Protein AF-A0A938WZ51-F1 (afdb_monomer_lite)

InterPro domains:
  IPR011251 Luciferase-like domain [PF00296] (13-159)
  IPR036661 Luciferase-like domain superfamily [G3DSA:3.20.20.30] (2-163)
  IPR036661 Luciferase-like domain superfamily [SSF51679] (11-160)
  IPR050172 SsuD/RutA monooxygenase [PTHR42847] (16-159)

Secondary structure (DSSP, 8-state):
--GGGTTS----HHHHHHHHHHH-SSS-EE-S-B-GGG--HHHHHHHHHHHHHHHTS-EEEEE-S--SSHHHHTTSPPPPPHHHHHHHHHHHHHHHHHHHT--SSTT-EEEE-SS-EEEEE---S--SSSSSSPEEEE--SHHHHHHHHHH-SEEE---SS---

Structure (mmCIF, N/CA/C/O backbone):
data_AF-A0A938WZ51-F1
#
_entry.id   AF-A0A938WZ51-F1
#
loop_
_atom_site.group_PDB
_atom_site.id
_atom_site.type_symbol
_atom_site.label_atom_id
_atom_site.label_alt_id
_atom_site.label_comp_id
_atom_site.label_asym_id
_atom_site.label_entity_id
_atom_site.label_seq_id
_atom_site.pdbx_PDB_ins_code
_atom_site.Cartn_x
_atom_site.Cartn_y
_atom_site.Cartn_z
_atom_site.occupancy
_atom_site.B_iso_or_equiv
_atom_site.auth_seq_id
_atom_site.auth_comp_id
_atom_site.auth_asym_id
_atom_site.auth_atom_id
_atom_site.pdbx_PDB_model_num
ATOM 1 N N . SER A 1 1 ? -3.300 -5.065 -19.499 1.00 52.75 1 SER A N 1
ATOM 2 C CA . SER A 1 1 ? -4.165 -3.959 -19.048 1.00 52.75 1 SER A CA 1
ATOM 3 C C . SER A 1 1 ? -5.586 -4.467 -18.935 1.00 52.75 1 SER A C 1
ATOM 5 O O . SER A 1 1 ? -5.957 -5.360 -19.694 1.00 52.75 1 SER A O 1
ATOM 7 N N . TRP A 1 2 ? -6.377 -3.923 -18.014 1.00 59.59 2 TRP A N 1
ATOM 8 C CA . TRP A 1 2 ? -7.783 -4.292 -17.813 1.00 59.59 2 TRP A CA 1
ATOM 9 C C . TRP A 1 2 ? -8.682 -3.736 -18.929 1.00 59.59 2 TRP A C 1
ATOM 11 O O . TRP A 1 2 ? -9.739 -3.180 -18.672 1.00 59.59 2 TRP A O 1
ATOM 21 N N . ARG A 1 3 ? -8.248 -3.862 -20.191 1.00 60.06 3 ARG A N 1
ATOM 22 C CA . ARG A 1 3 ? -8.942 -3.334 -21.375 1.00 60.06 3 ARG A CA 1
ATOM 23 C C . ARG A 1 3 ? -10.368 -3.864 -21.485 1.00 60.06 3 ARG A C 1
ATOM 25 O O . ARG A 1 3 ? -11.237 -3.126 -21.916 1.00 60.06 3 ARG A O 1
ATOM 32 N N . SER A 1 4 ? -10.614 -5.101 -21.052 1.00 65.44 4 SER A N 1
ATOM 33 C CA . SER A 1 4 ? -11.959 -5.685 -21.005 1.00 65.44 4 SER A CA 1
ATOM 34 C C . SER A 1 4 ? -12.884 -5.044 -19.962 1.00 65.44 4 SER A C 1
ATOM 36 O O . SER A 1 4 ? -14.089 -5.260 -20.022 1.00 65.44 4 SER A O 1
ATOM 38 N N . LEU A 1 5 ? -12.344 -4.266 -19.017 1.00 68.25 5 LEU A N 1
ATOM 39 C CA . LEU A 1 5 ? -13.096 -3.561 -17.977 1.00 68.25 5 LEU A CA 1
ATOM 40 C C . LEU A 1 5 ? -13.159 -2.045 -18.205 1.00 68.25 5 LEU A C 1
ATOM 42 O O . LEU A 1 5 ? -13.747 -1.354 -17.381 1.00 68.25 5 LEU A O 1
ATOM 46 N N . ALA A 1 6 ? -12.572 -1.520 -19.287 1.00 68.69 6 ALA A N 1
ATOM 47 C CA . ALA A 1 6 ? -12.470 -0.075 -19.510 1.00 68.69 6 ALA A CA 1
ATOM 48 C C . ALA A 1 6 ? -13.840 0.630 -19.512 1.00 68.69 6 ALA A C 1
ATOM 50 O O . ALA A 1 6 ? -13.962 1.720 -18.960 1.00 68.69 6 ALA A O 1
ATOM 51 N N . ASP A 1 7 ? -14.864 -0.035 -20.052 1.00 78.62 7 ASP A N 1
ATOM 52 C CA . ASP A 1 7 ? -16.235 0.482 -20.140 1.00 78.62 7 ASP A CA 1
ATOM 53 C C . ASP A 1 7 ? -17.169 -0.096 -19.060 1.00 78.62 7 ASP A C 1
ATOM 55 O O . ASP A 1 7 ? -18.390 0.022 -19.150 1.00 78.62 7 ASP A O 1
ATOM 59 N N . GLN A 1 8 ? -16.614 -0.764 -18.044 1.00 80.81 8 GLN A N 1
ATOM 60 C CA . GLN A 1 8 ? -17.391 -1.355 -16.955 1.00 80.81 8 GLN A CA 1
ATOM 61 C C . GLN A 1 8 ? -17.438 -0.419 -15.740 1.00 80.81 8 GLN A C 1
ATOM 63 O O . GLN A 1 8 ? -16.466 0.287 -15.456 1.00 80.81 8 GLN A O 1
ATOM 68 N N . PRO A 1 9 ? -18.544 -0.411 -14.972 1.00 78.88 9 PRO A N 1
ATOM 69 C CA . PRO A 1 9 ? -18.623 0.380 -13.754 1.00 78.88 9 PRO A CA 1
ATOM 70 C C . PRO A 1 9 ? -17.677 -0.202 -12.699 1.00 78.88 9 PRO A C 1
ATOM 72 O O . PRO A 1 9 ? -17.910 -1.276 -12.145 1.00 78.88 9 PRO A O 1
ATOM 75 N N . TRP A 1 10 ? -16.611 0.531 -12.397 1.00 77.69 10 TRP A N 1
ATOM 76 C CA . TRP A 1 10 ? -15.655 0.200 -11.346 1.00 77.69 10 TRP A CA 1
ATOM 77 C C . TRP A 1 10 ? -15.408 1.420 -10.459 1.00 77.69 10 TRP A C 1
ATOM 79 O O . TRP A 1 10 ? -15.196 2.535 -10.933 1.00 77.69 10 TRP A O 1
ATOM 89 N N . GLY A 1 11 ? -15.513 1.210 -9.148 1.00 86.06 11 GLY A N 1
ATOM 90 C CA . GLY A 1 11 ? -15.322 2.251 -8.144 1.00 86.06 11 GLY A CA 1
ATOM 91 C C . GLY A 1 11 ? -13.867 2.383 -7.702 1.00 86.06 11 GLY A C 1
ATOM 92 O O . GLY A 1 11 ? -13.038 1.494 -7.908 1.00 86.06 11 GLY A O 1
ATOM 93 N N . ALA A 1 12 ? -13.562 3.489 -7.025 1.00 90.50 12 ALA A N 1
ATOM 94 C CA . ALA A 1 12 ? -12.275 3.660 -6.367 1.00 90.50 12 ALA A CA 1
ATOM 95 C C . ALA A 1 12 ? -12.110 2.647 -5.221 1.00 90.50 12 ALA A C 1
ATOM 97 O O . ALA A 1 12 ? -12.986 2.493 -4.371 1.00 90.50 12 ALA A O 1
ATOM 98 N N . THR A 1 13 ? -10.947 1.995 -5.165 1.00 93.50 13 THR A N 1
ATOM 99 C CA . THR A 1 13 ? -10.696 0.861 -4.262 1.00 93.50 13 THR A CA 1
ATOM 100 C C . THR A 1 13 ? -10.928 1.186 -2.783 1.00 93.50 13 THR A C 1
ATOM 102 O O . THR A 1 13 ? -11.589 0.419 -2.090 1.00 93.50 13 THR A O 1
ATOM 105 N N . ILE A 1 14 ? -10.395 2.308 -2.288 1.00 96.69 14 ILE A N 1
ATOM 106 C CA . ILE A 1 14 ? -10.444 2.653 -0.859 1.00 96.69 14 ILE A CA 1
ATOM 107 C C . ILE A 1 14 ? -11.864 3.012 -0.393 1.00 96.69 14 ILE A C 1
ATOM 109 O O . ILE A 1 14 ? -12.313 2.405 0.578 1.00 96.69 14 ILE A O 1
ATOM 113 N N . PRO A 1 15 ? -12.623 3.893 -1.080 1.00 97.12 15 PRO A N 1
ATOM 114 C CA . PRO A 1 15 ? -14.025 4.136 -0.733 1.00 97.12 15 PRO A CA 1
ATOM 115 C C . PRO A 1 15 ? -14.886 2.869 -0.740 1.00 97.12 15 PRO A C 1
ATOM 117 O O . PRO A 1 15 ? -15.678 2.657 0.177 1.00 97.12 15 PRO A O 1
ATOM 120 N N . THR A 1 16 ? -14.704 1.991 -1.733 1.00 96.50 16 THR A N 1
ATOM 121 C CA . THR A 1 16 ? -15.430 0.716 -1.794 1.00 96.50 16 THR A CA 1
ATOM 122 C C . THR A 1 16 ? -15.090 -0.188 -0.607 1.00 96.50 16 THR A C 1
ATOM 124 O O . THR A 1 16 ? -15.996 -0.766 -0.005 1.00 96.50 16 THR A O 1
ATOM 127 N N . LEU A 1 17 ? -13.811 -0.286 -0.223 1.00 97.94 17 LEU A N 1
ATOM 128 C CA . LEU A 1 17 ? -13.399 -1.062 0.950 1.00 97.94 17 LEU A CA 1
ATOM 129 C C . LEU A 1 17 ? -13.930 -0.464 2.257 1.00 97.94 17 LEU A C 1
ATOM 131 O O . LEU A 1 17 ? -14.379 -1.225 3.104 1.00 97.94 17 LEU A O 1
ATOM 135 N N . ALA A 1 18 ? -13.947 0.862 2.415 1.00 98.25 18 ALA A N 1
ATOM 136 C CA . ALA A 1 18 ? -14.521 1.514 3.595 1.00 98.25 18 ALA A CA 1
ATOM 137 C C . ALA A 1 18 ? -16.024 1.208 3.745 1.00 98.25 18 ALA A C 1
ATOM 139 O O . ALA A 1 18 ? -16.481 0.846 4.829 1.00 98.25 18 ALA A O 1
ATOM 140 N N . ALA A 1 19 ? -16.785 1.276 2.646 1.00 97.94 19 ALA A N 1
ATOM 141 C CA . ALA A 1 19 ? -18.203 0.920 2.644 1.00 97.94 19 ALA A CA 1
ATOM 142 C C . ALA A 1 19 ? -18.420 -0.562 3.002 1.00 97.94 19 ALA A C 1
ATOM 144 O O . ALA A 1 19 ? -19.265 -0.889 3.835 1.00 97.94 19 ALA A O 1
ATOM 145 N N . ALA A 1 20 ? -17.620 -1.464 2.424 1.00 98.00 20 ALA A N 1
ATOM 146 C CA . ALA A 1 20 ? -17.675 -2.890 2.741 1.00 98.00 20 ALA A CA 1
ATOM 147 C C . ALA A 1 20 ? -17.264 -3.188 4.195 1.00 98.00 20 ALA A C 1
ATOM 149 O O . ALA A 1 20 ? -17.861 -4.054 4.837 1.00 98.00 20 ALA A O 1
ATOM 150 N N . ALA A 1 21 ? -16.272 -2.470 4.728 1.00 98.44 21 ALA A N 1
ATOM 151 C CA . ALA A 1 21 ? -15.823 -2.583 6.112 1.00 98.44 21 ALA A CA 1
ATOM 152 C C . ALA A 1 21 ? -16.954 -2.245 7.087 1.00 98.44 21 ALA A C 1
ATOM 154 O O . ALA A 1 21 ? -17.194 -3.022 8.006 1.00 98.44 21 ALA A O 1
ATOM 155 N N . ALA A 1 22 ? -17.682 -1.152 6.835 1.00 98.31 22 ALA A N 1
ATOM 156 C CA . ALA A 1 22 ? -18.819 -0.728 7.648 1.00 98.31 22 ALA A CA 1
ATOM 157 C C . ALA A 1 22 ? -20.035 -1.665 7.520 1.00 98.31 22 ALA A C 1
ATOM 159 O O . ALA A 1 22 ? -20.761 -1.882 8.487 1.00 98.31 22 ALA A O 1
ATOM 160 N N . ALA A 1 23 ? -20.258 -2.245 6.337 1.00 98.44 23 ALA A N 1
ATOM 161 C CA . ALA A 1 23 ? -21.391 -3.134 6.073 1.00 98.44 23 ALA A CA 1
ATOM 162 C C . ALA A 1 23 ? -21.180 -4.586 6.550 1.00 98.44 23 ALA A C 1
ATOM 164 O O . ALA A 1 23 ? -22.103 -5.400 6.476 1.00 98.44 23 ALA A O 1
ATOM 165 N N . THR A 1 24 ? -19.978 -4.954 7.005 1.00 98.50 24 THR A N 1
ATOM 166 C CA . THR A 1 24 ? -19.629 -6.339 7.360 1.00 98.50 24 THR A CA 1
ATOM 167 C C . THR A 1 24 ? -18.882 -6.417 8.686 1.00 98.50 24 THR A C 1
ATOM 169 O O . THR A 1 24 ? -18.168 -5.497 9.053 1.00 98.50 24 THR A O 1
ATOM 172 N N . SER A 1 25 ? -18.995 -7.541 9.401 1.00 97.69 25 SER A N 1
ATOM 173 C CA . SER A 1 25 ? -18.357 -7.712 10.721 1.00 97.69 25 SER A CA 1
ATOM 174 C C . SER A 1 25 ? -17.424 -8.919 10.841 1.00 97.69 25 SER A C 1
ATOM 176 O O . SER A 1 25 ? -16.677 -9.013 11.808 1.00 97.69 25 SER A O 1
ATOM 178 N N . ARG A 1 26 ? -17.453 -9.859 9.883 1.00 97.12 26 ARG A N 1
ATOM 179 C CA . ARG A 1 26 ? -16.697 -11.126 9.975 1.00 97.12 26 ARG A CA 1
ATOM 180 C C . ARG A 1 26 ? -15.678 -11.335 8.868 1.00 97.12 26 ARG A C 1
ATOM 182 O O . ARG A 1 26 ? -14.582 -11.818 9.132 1.00 97.12 26 ARG A O 1
ATOM 189 N N . ILE A 1 27 ? -16.041 -11.027 7.626 1.00 97.81 27 ILE A N 1
ATOM 190 C CA . ILE A 1 27 ? -15.174 -11.322 6.484 1.00 97.81 27 ILE A CA 1
ATOM 191 C C . ILE A 1 27 ? -13.951 -10.405 6.486 1.00 97.81 27 ILE A C 1
ATOM 193 O O . ILE A 1 27 ? -14.046 -9.235 6.865 1.00 97.81 27 ILE A O 1
ATOM 197 N N . ARG A 1 28 ? -12.812 -10.933 6.036 1.00 97.88 28 ARG A N 1
ATOM 198 C CA . ARG A 1 28 ? -11.666 -10.100 5.669 1.00 97.88 28 ARG A CA 1
ATOM 199 C C . ARG A 1 28 ? -11.914 -9.479 4.302 1.00 97.88 28 ARG A C 1
ATOM 201 O O . ARG A 1 28 ? -12.554 -10.088 3.448 1.00 97.88 28 ARG A O 1
ATOM 208 N N . LEU A 1 29 ? -11.401 -8.276 4.113 1.00 97.75 29 LEU A N 1
ATOM 209 C CA . LEU A 1 29 ? -11.514 -7.507 2.879 1.00 97.75 29 LEU A CA 1
ATOM 210 C C . LEU A 1 29 ? -10.133 -6.991 2.504 1.00 97.75 29 LEU A C 1
ATOM 212 O O . LEU A 1 29 ? -9.264 -6.866 3.363 1.00 97.75 29 LEU A O 1
ATOM 216 N N . GLY A 1 30 ? -9.904 -6.717 1.228 1.00 97.12 30 GLY A N 1
ATOM 217 C CA . GLY A 1 30 ? -8.572 -6.342 0.798 1.00 97.12 30 GLY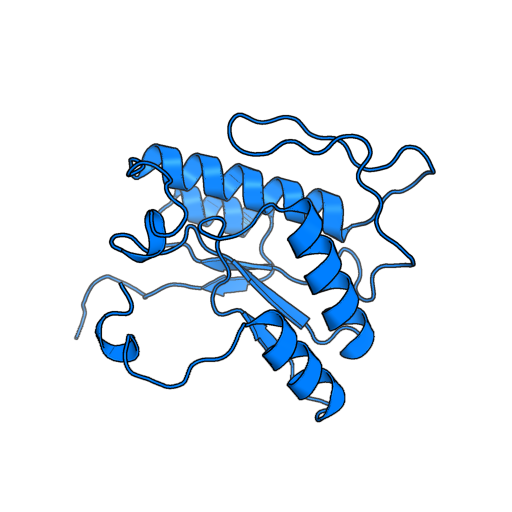 A CA 1
ATOM 218 C C . GLY A 1 30 ? -8.454 -6.039 -0.675 1.00 97.12 30 GLY A C 1
ATOM 219 O O . GLY A 1 30 ? -9.400 -6.160 -1.451 1.00 97.12 30 GLY A O 1
ATOM 220 N N . THR A 1 31 ? -7.251 -5.637 -1.048 1.00 96.88 31 THR A N 1
ATOM 221 C CA . THR A 1 31 ? -6.877 -5.365 -2.433 1.00 96.88 31 THR A CA 1
ATOM 222 C C . THR A 1 31 ? -6.317 -6.617 -3.101 1.00 96.88 31 THR A C 1
ATOM 224 O O . THR A 1 31 ? -5.673 -7.437 -2.453 1.00 96.88 31 THR A O 1
ATOM 227 N N . PHE A 1 32 ? -6.516 -6.757 -4.414 1.00 92.81 32 PHE A N 1
ATOM 228 C CA . PHE A 1 32 ? -5.976 -7.875 -5.199 1.00 92.81 32 PHE A CA 1
ATOM 229 C C . PHE A 1 32 ? -5.635 -7.438 -6.640 1.00 92.81 32 PHE A C 1
ATOM 231 O O . PHE A 1 32 ? -6.309 -7.792 -7.597 1.00 92.81 32 PHE A O 1
ATOM 238 N N . VAL A 1 33 ? -4.643 -6.578 -6.869 1.00 93.88 33 VAL A N 1
ATOM 239 C CA . VAL A 1 33 ? -3.714 -5.955 -5.914 1.00 93.88 33 VAL A CA 1
ATOM 240 C C . VAL A 1 33 ? -3.673 -4.437 -6.100 1.00 93.88 33 VAL A C 1
ATOM 242 O O . VAL A 1 33 ? -3.919 -3.921 -7.189 1.00 93.88 33 VAL A O 1
ATOM 245 N N . ALA A 1 34 ? -3.317 -3.708 -5.043 1.00 96.12 34 ALA A N 1
ATOM 246 C CA . ALA A 1 34 ? -2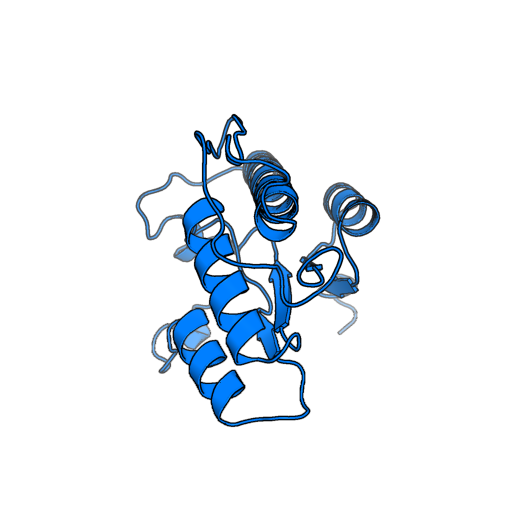.905 -2.314 -5.146 1.00 96.12 34 ALA A CA 1
ATOM 247 C C . ALA A 1 34 ? -1.507 -2.218 -5.775 1.00 96.12 34 ALA A C 1
ATOM 249 O O . ALA A 1 34 ? -0.732 -3.177 -5.756 1.00 96.12 34 ALA A O 1
ATOM 250 N N . SER A 1 35 ? -1.172 -1.058 -6.339 1.00 95.00 35 SER A N 1
ATOM 251 C CA . SER A 1 35 ? 0.110 -0.857 -7.016 1.00 95.00 35 SER A CA 1
ATOM 252 C C . SER A 1 35 ? 0.638 0.570 -6.872 1.00 95.00 35 SER A C 1
ATOM 254 O O . SER A 1 35 ? -0.159 1.497 -6.659 1.00 95.00 35 SER A O 1
ATOM 256 N N . PRO A 1 36 ? 1.960 0.759 -7.045 1.00 96.06 36 PRO A N 1
ATOM 257 C CA . PRO A 1 36 ? 2.571 2.081 -7.051 1.00 96.06 36 PRO A CA 1
ATOM 258 C C . PRO A 1 36 ? 2.180 2.917 -8.280 1.00 96.06 36 PRO A C 1
ATOM 260 O O . PRO A 1 36 ? 2.401 4.123 -8.274 1.00 96.06 36 PRO A O 1
ATOM 263 N N . ASN A 1 37 ? 1.598 2.339 -9.343 1.00 93.12 37 ASN A N 1
ATOM 264 C CA . ASN A 1 37 ? 1.246 3.070 -10.578 1.00 93.12 37 ASN A CA 1
ATOM 265 C C . ASN A 1 37 ? 0.383 4.312 -10.320 1.00 93.12 37 ASN A C 1
ATOM 267 O O . ASN A 1 37 ? 0.506 5.293 -11.039 1.00 93.12 37 ASN A O 1
ATOM 271 N N . PHE A 1 38 ? -0.437 4.280 -9.267 1.00 90.94 38 PHE A N 1
ATOM 272 C CA . PHE A 1 38 ? -1.386 5.349 -8.958 1.00 90.94 38 PHE A CA 1
ATOM 273 C C . PHE A 1 38 ? -1.124 6.056 -7.629 1.00 90.94 38 PHE A C 1
ATOM 275 O O . PHE A 1 38 ? -1.935 6.877 -7.210 1.00 90.94 38 PHE A O 1
ATOM 282 N N . ARG A 1 39 ? -0.075 5.663 -6.892 1.00 94.25 39 ARG A N 1
ATOM 283 C CA . ARG A 1 39 ? 0.000 5.941 -5.453 1.00 94.25 39 ARG A CA 1
ATOM 284 C C . ARG A 1 39 ? 1.400 6.293 -4.989 1.00 94.25 39 ARG A C 1
ATOM 286 O O . ARG A 1 39 ? 2.378 5.655 -5.370 1.00 94.25 39 ARG A O 1
ATOM 293 N N . HIS A 1 40 ? 1.447 7.255 -4.078 1.00 97.69 40 HIS A N 1
ATOM 294 C CA . HIS A 1 40 ? 2.569 7.465 -3.176 1.00 97.69 40 HIS A CA 1
ATOM 295 C C . HIS A 1 40 ? 2.312 6.682 -1.871 1.00 97.69 40 HIS A C 1
ATOM 297 O O . HIS A 1 40 ? 1.163 6.648 -1.419 1.00 97.69 40 HIS A O 1
ATOM 303 N N . PRO A 1 41 ? 3.328 6.062 -1.239 1.00 98.44 41 PRO A N 1
ATOM 304 C CA . PRO A 1 41 ? 3.132 5.240 -0.041 1.00 98.44 41 PRO A CA 1
ATOM 305 C C . PRO A 1 41 ? 2.556 6.026 1.145 1.00 98.44 41 PRO A C 1
ATOM 307 O O . PRO A 1 41 ? 1.721 5.494 1.861 1.00 98.44 41 PRO A O 1
ATOM 310 N N . VAL A 1 42 ? 2.928 7.300 1.324 1.00 98.50 42 VAL A N 1
ATOM 311 C CA . VAL A 1 42 ? 2.451 8.143 2.445 1.00 98.50 42 VAL A CA 1
ATOM 312 C C . VAL A 1 42 ? 0.924 8.321 2.484 1.00 98.50 42 VAL A C 1
ATOM 314 O O . VAL A 1 42 ? 0.319 7.915 3.476 1.00 98.50 42 VAL A O 1
ATOM 317 N N . PRO A 1 43 ? 0.262 8.907 1.465 1.00 97.94 43 PRO A N 1
ATOM 318 C CA . PRO A 1 43 ? -1.194 9.038 1.491 1.00 97.94 43 PRO A CA 1
ATOM 319 C C . PRO A 1 43 ? -1.890 7.672 1.482 1.00 97.94 43 PRO A C 1
ATOM 321 O O . PRO A 1 43 ? -2.885 7.499 2.177 1.00 97.94 43 PRO A O 1
ATOM 324 N N . PHE A 1 44 ? -1.331 6.678 0.785 1.00 98.31 44 PHE A N 1
ATOM 325 C CA . PHE A 1 44 ? -1.932 5.348 0.737 1.00 98.31 44 PHE A CA 1
ATOM 326 C C . PHE A 1 44 ? -1.883 4.623 2.087 1.00 98.31 44 PHE A C 1
ATOM 328 O O . PHE A 1 44 ? -2.856 3.990 2.476 1.00 98.31 44 PHE A O 1
ATOM 335 N N . ALA A 1 45 ? -0.794 4.744 2.849 1.00 98.44 45 ALA A N 1
ATOM 336 C CA . ALA A 1 45 ? -0.714 4.179 4.193 1.00 98.44 45 ALA A CA 1
ATOM 337 C C . ALA A 1 45 ? -1.781 4.776 5.121 1.00 98.44 45 ALA A C 1
ATOM 339 O O . ALA A 1 45 ? -2.381 4.040 5.899 1.00 98.44 45 ALA A O 1
ATOM 340 N N . LYS A 1 46 ? -2.066 6.082 5.005 1.00 97.75 46 LYS A N 1
ATOM 341 C CA . LYS A 1 46 ? -3.149 6.732 5.761 1.00 97.75 46 LYS A CA 1
ATOM 342 C C . LYS A 1 46 ? -4.515 6.172 5.382 1.00 97.75 46 LYS A C 1
ATOM 344 O O . LYS A 1 46 ? -5.278 5.806 6.264 1.00 97.75 46 LYS A O 1
ATOM 349 N N . GLU A 1 47 ? -4.797 6.050 4.086 1.00 97.75 47 GLU A N 1
ATOM 350 C CA . GLU A 1 47 ? -6.032 5.428 3.593 1.00 97.75 47 GLU A CA 1
ATOM 351 C C . GLU A 1 47 ? -6.215 4.007 4.144 1.00 97.75 47 GLU A C 1
ATOM 353 O O . GLU A 1 47 ? -7.293 3.653 4.617 1.00 97.75 47 GLU A O 1
ATOM 358 N N . LEU A 1 48 ? -5.151 3.201 4.115 1.00 98.25 48 LEU A N 1
ATOM 359 C CA . LEU A 1 48 ? -5.169 1.823 4.596 1.00 98.25 48 LEU A CA 1
ATOM 360 C C . LEU A 1 48 ? -5.362 1.731 6.108 1.00 98.25 48 LEU A C 1
ATOM 362 O O . LEU A 1 48 ? -6.170 0.924 6.551 1.00 98.25 48 LEU A O 1
ATOM 366 N N . ALA A 1 49 ? -4.655 2.554 6.884 1.00 98.06 49 ALA A N 1
ATOM 367 C CA . ALA A 1 49 ? -4.807 2.603 8.334 1.00 98.06 49 ALA A CA 1
ATOM 368 C C . ALA A 1 49 ? -6.238 2.987 8.733 1.00 98.06 49 ALA A C 1
ATOM 370 O O . ALA A 1 49 ? -6.833 2.326 9.578 1.00 98.06 49 ALA A O 1
ATOM 371 N N . THR A 1 50 ? -6.822 3.989 8.068 1.00 97.56 50 THR A N 1
ATOM 372 C CA . THR A 1 50 ? -8.214 4.394 8.299 1.00 97.56 50 THR A CA 1
ATOM 373 C C . THR A 1 50 ? -9.197 3.275 7.963 1.00 97.56 50 THR A C 1
ATOM 375 O O . THR A 1 50 ? -10.105 2.997 8.740 1.00 97.56 50 THR A O 1
ATOM 378 N N . VAL A 1 51 ? -9.040 2.610 6.813 1.00 98.00 51 VAL A N 1
ATOM 379 C CA . VAL A 1 51 ? -9.933 1.500 6.445 1.00 98.00 51 VAL A CA 1
ATOM 380 C C . VAL A 1 51 ? -9.772 0.318 7.395 1.00 98.00 51 VAL A C 1
ATOM 382 O O . VAL A 1 51 ? -10.769 -0.319 7.719 1.00 98.00 51 VAL A O 1
ATOM 385 N N . ASP A 1 52 ? -8.555 0.013 7.844 1.00 98.25 52 ASP A N 1
ATOM 386 C CA . ASP A 1 52 ? -8.323 -1.089 8.777 1.00 98.25 52 ASP A CA 1
ATOM 387 C C . ASP A 1 52 ? -8.914 -0.819 10.165 1.00 98.25 52 ASP A C 1
ATOM 389 O O . ASP A 1 52 ? -9.489 -1.728 10.765 1.00 98.25 52 ASP A O 1
ATOM 393 N N . ASP A 1 53 ? -8.854 0.429 10.632 1.00 97.44 53 ASP A N 1
ATOM 394 C CA . ASP A 1 53 ? -9.524 0.874 11.857 1.00 97.44 53 ASP A CA 1
ATOM 395 C C . ASP A 1 53 ? -11.050 0.715 11.749 1.00 97.44 53 ASP A C 1
ATOM 397 O O . ASP A 1 53 ? -11.659 0.015 12.558 1.00 97.44 53 ASP A O 1
ATOM 401 N N . ILE A 1 54 ? -11.665 1.220 10.668 1.00 97.88 54 ILE A N 1
ATOM 402 C CA . ILE A 1 54 ? -13.102 1.019 10.383 1.00 97.88 54 ILE A CA 1
ATOM 403 C C . ILE A 1 54 ? -13.442 -0.476 10.302 1.00 97.88 54 ILE A C 1
ATOM 405 O O . ILE A 1 54 ? -14.503 -0.919 10.745 1.00 97.88 54 ILE A O 1
ATOM 409 N N . ALA A 1 55 ? -12.549 -1.275 9.718 1.00 98.19 55 ALA A N 1
ATOM 410 C CA . ALA A 1 55 ? -12.733 -2.708 9.582 1.00 98.19 55 ALA A CA 1
ATOM 411 C C . ALA A 1 55 ? -12.515 -3.471 10.899 1.00 98.19 55 ALA A C 1
ATOM 413 O O . ALA A 1 55 ? -12.855 -4.653 10.950 1.00 98.19 55 ALA A O 1
ATOM 414 N N . GLY A 1 56 ? -11.972 -2.856 11.951 1.00 97.44 56 GLY A N 1
ATOM 415 C CA . GLY A 1 56 ? -11.605 -3.548 13.185 1.00 97.44 56 GLY A CA 1
ATOM 416 C C . GLY A 1 56 ? -10.513 -4.598 12.963 1.00 97.44 56 GLY A C 1
ATOM 417 O O . GLY A 1 56 ? -10.639 -5.729 13.433 1.00 97.44 56 GLY A O 1
ATOM 418 N N . GLY A 1 57 ? -9.482 -4.264 12.180 1.00 98.19 57 GLY A N 1
ATOM 419 C CA . GLY A 1 57 ? -8.330 -5.137 11.942 1.00 98.19 57 GLY A CA 1
ATOM 420 C C . GLY A 1 57 ? -8.582 -6.282 10.954 1.00 98.19 57 GLY A C 1
ATOM 421 O O . GLY A 1 57 ? -7.946 -7.334 11.030 1.00 98.19 57 GLY A O 1
ATOM 422 N N . ARG A 1 58 ? -9.557 -6.134 10.049 1.00 98.19 58 ARG A N 1
ATOM 423 C CA . ARG A 1 58 ? -9.913 -7.160 9.046 1.00 98.19 58 ARG A CA 1
ATOM 424 C C . ARG A 1 58 ? -9.326 -6.894 7.660 1.00 98.19 58 ARG A C 1
ATOM 426 O O . ARG A 1 58 ? -9.606 -7.674 6.741 1.00 98.19 58 ARG A O 1
ATOM 433 N N . LEU A 1 59 ? -8.556 -5.819 7.478 1.00 98.62 59 LEU A N 1
ATOM 434 C CA . LEU A 1 59 ? -7.970 -5.496 6.184 1.00 98.62 59 LEU A CA 1
ATOM 435 C C . LEU A 1 59 ? -6.799 -6.436 5.869 1.00 98.62 59 LEU A C 1
ATOM 437 O O . LEU A 1 59 ? -5.942 -6.701 6.710 1.00 98.62 59 LEU A O 1
ATOM 441 N N . LEU A 1 60 ? -6.750 -6.906 4.624 1.00 98.50 60 LEU A N 1
ATOM 442 C CA . LEU A 1 60 ? -5.600 -7.558 4.008 1.00 98.50 60 LEU A CA 1
ATOM 443 C C . LEU A 1 60 ? -5.093 -6.675 2.870 1.00 98.50 60 LEU A C 1
ATOM 445 O O . LEU A 1 60 ? -5.850 -6.294 1.975 1.00 98.50 60 LEU A O 1
ATOM 449 N N . LEU A 1 61 ? -3.802 -6.363 2.870 1.00 98.62 61 LEU A N 1
ATOM 450 C CA . LEU A 1 61 ? -3.214 -5.502 1.855 1.00 98.62 61 LEU A CA 1
ATOM 451 C C . LEU A 1 61 ? -2.541 -6.342 0.769 1.00 98.62 61 LEU A C 1
ATOM 453 O O . LEU A 1 61 ? -1.381 -6.734 0.892 1.00 98.62 61 LEU A O 1
ATOM 457 N N . GLY A 1 62 ? -3.257 -6.598 -0.326 1.00 98.38 62 GLY A N 1
ATOM 458 C CA . GLY A 1 62 ? -2.648 -7.176 -1.516 1.00 98.38 62 GLY A CA 1
ATOM 459 C C . GLY A 1 62 ? -1.900 -6.126 -2.332 1.00 98.38 62 GLY A C 1
ATOM 460 O O . GLY A 1 62 ? -2.511 -5.143 -2.760 1.00 98.38 62 GLY A O 1
ATOM 461 N N . VAL A 1 63 ? -0.605 -6.320 -2.591 1.00 98.00 63 VAL A N 1
ATOM 462 C CA . VAL A 1 63 ? 0.229 -5.348 -3.331 1.00 98.00 63 VAL A CA 1
ATOM 463 C C . VAL A 1 63 ? 1.027 -6.038 -4.425 1.00 98.00 63 VAL A C 1
ATOM 465 O O . VAL A 1 63 ? 1.596 -7.102 -4.206 1.00 98.00 63 VAL A O 1
ATOM 468 N N . GLY A 1 64 ? 1.116 -5.413 -5.594 1.00 96.62 64 GLY A N 1
ATOM 469 C CA . GLY A 1 64 ? 1.988 -5.848 -6.679 1.00 96.62 64 GLY A CA 1
ATOM 470 C C . GLY A 1 64 ? 2.623 -4.676 -7.412 1.00 96.62 64 GLY A C 1
ATOM 471 O O . GLY A 1 64 ? 2.307 -3.511 -7.169 1.00 96.62 64 GLY A O 1
ATOM 472 N N . SER A 1 65 ? 3.484 -4.989 -8.378 1.00 94.69 65 SER A N 1
ATOM 473 C CA . SER A 1 65 ? 4.200 -3.987 -9.179 1.00 94.69 65 SER A CA 1
ATOM 474 C C . SER A 1 65 ? 3.313 -3.183 -10.141 1.00 94.69 65 SER A C 1
ATOM 476 O O . SER A 1 65 ? 3.823 -2.329 -10.857 1.00 94.69 65 SER A O 1
ATOM 478 N N . GLY A 1 66 ? 2.010 -3.477 -10.207 1.00 89.25 66 GLY A N 1
ATOM 479 C CA . GLY A 1 66 ? 1.072 -2.888 -11.167 1.00 89.25 66 GLY A CA 1
ATOM 480 C C . GLY A 1 66 ? 1.159 -3.518 -12.555 1.00 89.25 66 GLY A C 1
ATOM 481 O O . GLY A 1 66 ? 2.127 -4.204 -12.874 1.00 89.25 66 GLY A O 1
ATOM 482 N N . GLY A 1 67 ? 0.129 -3.316 -13.377 1.00 83.69 67 GLY A N 1
ATOM 483 C CA . GLY A 1 67 ? 0.101 -3.790 -14.764 1.00 83.69 67 GLY A CA 1
ATOM 484 C C . GLY A 1 67 ? 0.979 -2.955 -15.703 1.00 83.69 67 GLY A C 1
ATOM 485 O O . GLY A 1 67 ? 1.523 -1.924 -15.310 1.00 83.69 67 GLY A O 1
ATOM 486 N N . THR A 1 68 ? 1.105 -3.417 -16.947 1.00 83.06 68 THR A N 1
ATOM 487 C CA . THR A 1 68 ? 1.694 -2.678 -18.077 1.00 83.06 68 THR A CA 1
ATOM 488 C C . THR A 1 68 ? 0.599 -2.115 -18.996 1.00 83.06 68 THR A C 1
ATOM 490 O O . THR A 1 68 ? -0.584 -2.464 -18.872 1.00 83.06 68 THR A O 1
ATOM 493 N N . GLY A 1 69 ? 0.994 -1.267 -19.948 1.00 82.75 69 GLY A N 1
ATOM 494 C CA . GLY A 1 69 ? 0.082 -0.607 -20.884 1.00 82.75 69 GLY A CA 1
ATOM 495 C C . GLY A 1 69 ? -0.548 0.650 -20.287 1.00 82.75 69 GLY A C 1
ATOM 496 O O . GLY A 1 69 ? 0.039 1.261 -19.404 1.00 82.75 69 GLY A O 1
ATOM 497 N N . PHE A 1 70 ? -1.741 1.016 -20.767 1.00 79.62 70 PHE A N 1
ATOM 498 C CA . PHE A 1 70 ? -2.423 2.290 -20.477 1.00 79.62 70 PHE A CA 1
ATOM 499 C C . PHE A 1 70 ? -2.370 2.730 -19.001 1.00 79.62 70 PHE A C 1
ATOM 501 O O . PHE A 1 70 ? -1.925 3.831 -18.691 1.00 79.62 70 PHE A O 1
ATOM 508 N N . ASP A 1 71 ? -2.723 1.829 -18.086 1.00 81.50 71 ASP A N 1
ATOM 509 C CA . ASP A 1 71 ? -2.746 2.079 -16.639 1.00 81.50 71 ASP A CA 1
ATOM 510 C C . ASP A 1 71 ? -1.374 2.427 -16.034 1.00 81.50 71 ASP A C 1
ATOM 512 O O . ASP A 1 71 ? -1.302 3.013 -14.957 1.00 81.50 71 ASP A O 1
ATOM 516 N N . ALA A 1 72 ? -0.271 2.039 -16.680 1.00 87.00 72 ALA A N 1
ATOM 517 C CA . ALA A 1 72 ? 1.078 2.286 -16.175 1.00 87.00 72 ALA A CA 1
ATOM 518 C C . ALA A 1 72 ? 1.522 3.746 -16.342 1.00 87.00 72 ALA A C 1
ATOM 520 O O . ALA A 1 72 ? 2.383 4.200 -15.596 1.00 87.00 72 ALA A O 1
ATOM 521 N N . PHE A 1 73 ? 0.927 4.470 -17.293 1.00 86.81 73 PHE A N 1
ATOM 522 C CA . PHE A 1 73 ? 1.323 5.832 -17.654 1.00 86.81 73 PHE A CA 1
ATOM 523 C C . PHE A 1 73 ? 0.153 6.821 -17.690 1.00 86.81 73 PHE A C 1
ATOM 525 O O . PHE A 1 73 ? 0.347 7.978 -18.049 1.00 86.81 73 PHE A O 1
ATOM 532 N N . VAL A 1 74 ? -1.057 6.419 -17.282 1.00 86.81 74 VAL A N 1
ATOM 533 C CA . VAL A 1 74 ? -2.246 7.298 -17.282 1.00 86.81 74 VAL A CA 1
ATOM 534 C C . VAL A 1 74 ? -2.082 8.550 -16.407 1.00 86.81 74 VAL A C 1
ATOM 536 O O . VAL A 1 74 ? -2.751 9.552 -16.630 1.00 86.81 74 VAL A O 1
ATOM 539 N N . LEU A 1 75 ? -1.150 8.528 -15.447 1.00 89.94 75 LEU A N 1
ATOM 540 C CA . LEU A 1 75 ? -0.765 9.693 -14.640 1.00 89.94 75 LEU A CA 1
ATOM 541 C C . LEU A 1 75 ? 0.386 10.521 -15.248 1.00 89.94 75 LEU A C 1
ATOM 543 O O . LEU A 1 75 ? 0.989 11.333 -14.552 1.00 89.94 75 LEU A O 1
ATOM 547 N N . GLY A 1 76 ? 0.729 10.298 -16.520 1.00 90.19 76 GLY A N 1
ATOM 548 C CA . GLY A 1 76 ? 1.793 11.013 -17.235 1.00 90.19 76 GLY A CA 1
ATOM 549 C C . GLY A 1 76 ? 3.213 10.499 -16.975 1.00 90.19 76 GLY A C 1
ATOM 550 O O . GLY A 1 76 ? 4.179 11.167 -17.334 1.00 90.19 76 GLY A O 1
ATOM 551 N N . GLN A 1 77 ? 3.366 9.332 -16.343 1.00 88.88 77 GLN A N 1
ATOM 552 C CA . GLN A 1 77 ? 4.680 8.724 -16.089 1.00 88.88 77 GLN A CA 1
ATOM 553 C C . GLN A 1 77 ? 5.237 8.067 -17.363 1.00 88.88 77 GLN A C 1
ATOM 555 O O . GLN A 1 77 ? 4.451 7.592 -18.182 1.00 88.88 77 GLN A O 1
ATOM 560 N N . PRO A 1 78 ? 6.567 8.001 -17.554 1.00 90.62 78 PRO A N 1
ATOM 561 C CA . PRO A 1 78 ? 7.139 7.284 -18.687 1.00 90.62 78 PRO A CA 1
ATOM 562 C C . PRO A 1 78 ? 6.927 5.770 -18.553 1.00 90.62 78 PRO A C 1
ATOM 564 O O . PRO A 1 78 ? 6.666 5.241 -17.470 1.00 90.62 78 PRO A O 1
ATOM 567 N N . GLU A 1 79 ? 7.096 5.052 -19.661 1.00 90.50 79 GLU A N 1
ATOM 568 C CA . GLU A 1 79 ? 7.139 3.595 -19.618 1.00 90.50 79 GLU A CA 1
ATOM 569 C C . GLU A 1 79 ? 8.416 3.121 -18.908 1.00 90.50 79 GLU A C 1
ATOM 571 O O . GLU A 1 79 ? 9.536 3.425 -19.319 1.00 90.50 79 GLU A O 1
ATOM 576 N N . TYR A 1 80 ? 8.242 2.367 -17.824 1.00 92.56 80 TYR A N 1
ATOM 577 C CA . TYR A 1 80 ? 9.344 1.817 -17.043 1.00 92.56 80 TYR A CA 1
ATOM 578 C C . TYR A 1 80 ? 9.716 0.410 -17.497 1.00 92.56 80 TYR A C 1
ATOM 580 O O . TYR A 1 80 ? 8.860 -0.455 -17.701 1.00 92.56 80 TYR A O 1
ATOM 588 N N . THR A 1 81 ? 11.019 0.138 -17.530 1.00 94.19 81 THR A N 1
ATOM 589 C CA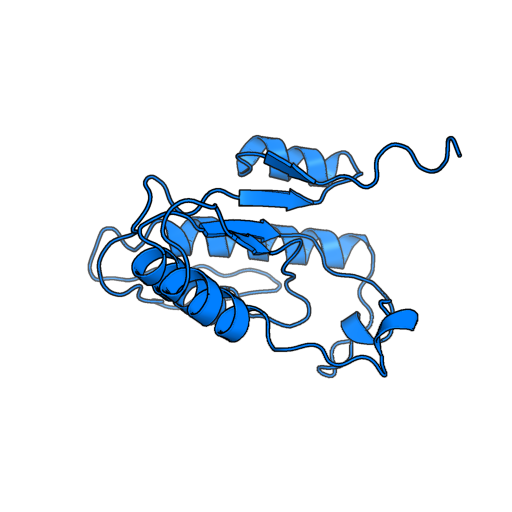 . THR A 1 81 ? 11.541 -1.214 -17.752 1.00 94.19 81 THR A CA 1
ATOM 590 C C . THR A 1 81 ? 11.070 -2.184 -16.655 1.00 94.19 81 THR A C 1
ATOM 592 O O . THR A 1 81 ? 10.770 -1.764 -15.530 1.00 94.19 81 THR A O 1
ATOM 595 N N . PRO A 1 82 ? 11.063 -3.510 -16.903 1.00 92.75 82 PRO A N 1
ATOM 596 C CA . PRO A 1 82 ? 10.742 -4.497 -15.869 1.00 92.75 82 PRO A CA 1
ATOM 597 C C . PRO A 1 82 ? 11.587 -4.348 -14.595 1.00 92.75 82 PRO A C 1
ATOM 599 O O . PRO A 1 82 ? 11.083 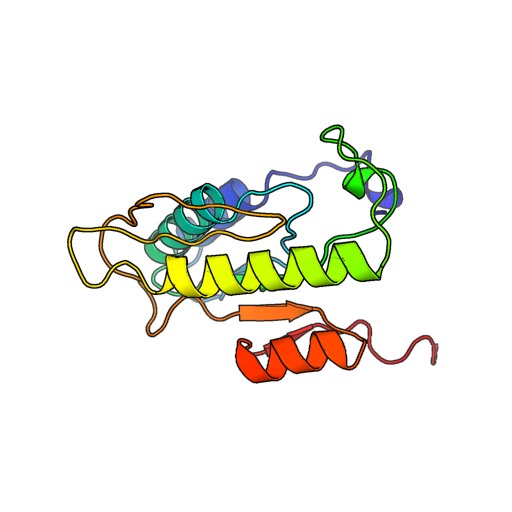-4.549 -13.490 1.00 92.75 82 PRO A O 1
ATOM 602 N N . ARG A 1 83 ? 12.857 -3.950 -14.746 1.00 95.00 83 ARG A N 1
ATOM 603 C CA . ARG A 1 83 ? 13.765 -3.667 -13.631 1.00 95.00 83 ARG A CA 1
ATOM 604 C C . ARG A 1 83 ? 13.286 -2.474 -12.803 1.00 95.00 83 ARG A C 1
ATOM 606 O O . ARG A 1 83 ? 13.071 -2.641 -11.608 1.00 95.00 83 ARG A O 1
ATOM 613 N N . GLN A 1 84 ? 13.055 -1.327 -13.440 1.00 95.81 84 GLN A N 1
ATOM 614 C CA . GLN A 1 84 ? 12.586 -0.112 -12.764 1.00 95.81 84 GLN A CA 1
ATOM 615 C C . GLN A 1 84 ? 11.244 -0.338 -12.062 1.00 95.81 84 GLN A C 1
ATOM 617 O O . GLN A 1 84 ? 11.054 0.083 -10.926 1.00 95.81 84 GLN A O 1
ATOM 622 N N . ARG A 1 85 ? 10.323 -1.082 -12.688 1.00 95.06 85 ARG A N 1
ATOM 623 C CA . ARG A 1 85 ? 9.043 -1.457 -12.063 1.00 95.06 85 ARG A CA 1
ATOM 624 C C . ARG A 1 85 ? 9.237 -2.277 -10.790 1.00 95.06 85 ARG A C 1
ATOM 626 O O . ARG A 1 85 ? 8.511 -2.078 -9.820 1.00 95.06 85 ARG A O 1
ATOM 633 N N . HIS A 1 86 ? 10.201 -3.195 -10.786 1.00 95.75 86 HIS A N 1
ATOM 634 C CA . HIS A 1 86 ? 10.523 -3.995 -9.609 1.00 95.75 86 HIS A CA 1
ATOM 635 C C . HIS A 1 86 ? 11.219 -3.176 -8.508 1.00 95.75 86 HIS A C 1
ATOM 637 O O . HIS A 1 86 ? 10.868 -3.327 -7.339 1.00 95.75 86 HIS A O 1
ATOM 643 N N . GLU A 1 87 ? 12.158 -2.296 -8.860 1.00 97.44 87 GLU A N 1
ATOM 644 C CA . GLU A 1 87 ? 12.823 -1.379 -7.917 1.00 97.44 87 GLU A CA 1
ATOM 645 C C . GLU A 1 87 ? 11.795 -0.442 -7.264 1.00 97.44 87 GLU A C 1
ATOM 647 O O . GLU A 1 87 ? 11.673 -0.402 -6.040 1.00 97.44 87 GLU A O 1
ATOM 652 N N . ARG A 1 88 ? 10.933 0.179 -8.075 1.00 97.00 88 ARG A N 1
ATOM 653 C CA . ARG A 1 88 ? 9.819 1.012 -7.612 1.00 97.00 88 ARG A CA 1
ATOM 654 C C . ARG A 1 88 ? 8.848 0.250 -6.712 1.00 97.00 88 ARG A C 1
ATOM 656 O O . ARG A 1 88 ? 8.428 0.756 -5.677 1.00 97.00 88 ARG A O 1
ATOM 663 N N . PHE A 1 89 ? 8.489 -0.981 -7.074 1.00 97.75 89 PHE A N 1
ATOM 664 C CA . PHE A 1 89 ? 7.653 -1.838 -6.230 1.00 97.75 89 PHE A CA 1
ATOM 665 C C . PHE A 1 89 ? 8.323 -2.168 -4.888 1.00 97.75 89 PHE A C 1
ATOM 667 O O . PHE A 1 89 ? 7.656 -2.154 -3.855 1.00 97.75 89 PHE A O 1
ATOM 674 N N . THR A 1 90 ? 9.633 -2.415 -4.892 1.00 98.50 90 THR A N 1
ATOM 675 C CA . THR A 1 90 ? 10.414 -2.692 -3.679 1.00 98.50 90 THR A CA 1
ATOM 676 C C . THR A 1 90 ? 10.402 -1.503 -2.723 1.00 98.50 90 THR A C 1
ATOM 678 O O . THR A 1 90 ? 10.114 -1.681 -1.536 1.00 98.50 90 THR A O 1
ATOM 681 N N . GLU A 1 91 ? 10.651 -0.291 -3.225 1.00 98.62 91 GLU A N 1
ATOM 682 C CA . GLU A 1 91 ? 10.570 0.927 -2.411 1.00 98.62 91 GLU A CA 1
ATOM 683 C C . GLU A 1 91 ? 9.154 1.172 -1.894 1.00 98.62 91 GLU A C 1
ATOM 685 O O . GLU A 1 91 ? 8.977 1.506 -0.726 1.00 98.62 91 GLU A O 1
ATOM 690 N N . PHE A 1 92 ? 8.135 0.934 -2.725 1.00 98.75 92 PHE A N 1
ATOM 691 C CA . PHE A 1 92 ? 6.741 1.079 -2.316 1.00 98.75 92 PHE A CA 1
ATOM 692 C C . PHE A 1 92 ? 6.382 0.150 -1.150 1.00 98.75 92 PHE A C 1
ATOM 694 O O . PHE A 1 92 ? 5.841 0.607 -0.147 1.00 98.75 92 PHE A O 1
ATOM 701 N N . VAL A 1 93 ? 6.718 -1.143 -1.244 1.00 98.69 93 VAL A N 1
ATOM 702 C CA . VAL A 1 93 ? 6.471 -2.122 -0.170 1.00 98.69 93 VAL A CA 1
ATOM 703 C C . VAL A 1 93 ? 7.262 -1.774 1.089 1.00 98.69 93 VAL A C 1
ATOM 705 O O . VAL A 1 93 ? 6.714 -1.861 2.184 1.00 98.69 93 VAL A O 1
ATOM 708 N N . THR A 1 94 ? 8.517 -1.346 0.946 1.00 98.62 94 THR A N 1
ATOM 709 C CA . THR A 1 94 ? 9.364 -0.956 2.086 1.00 98.62 94 THR A CA 1
ATOM 710 C C . THR A 1 94 ? 8.811 0.286 2.790 1.00 98.62 94 THR A C 1
ATOM 712 O O . THR A 1 94 ? 8.705 0.304 4.013 1.00 98.62 94 THR A O 1
ATOM 715 N N . GLY A 1 95 ? 8.390 1.297 2.026 1.00 98.62 95 GLY A N 1
ATOM 716 C CA . GLY A 1 95 ? 7.756 2.499 2.560 1.00 98.62 95 GLY A CA 1
ATOM 717 C C . GLY A 1 95 ? 6.439 2.188 3.269 1.00 98.62 95 GLY A C 1
ATOM 718 O O . GLY A 1 95 ? 6.205 2.688 4.364 1.00 98.62 95 GLY A O 1
ATOM 719 N N . LEU A 1 96 ? 5.600 1.318 2.695 1.00 98.75 96 LEU A N 1
ATOM 720 C CA . LEU A 1 96 ? 4.372 0.865 3.354 1.00 98.75 96 LEU A CA 1
ATOM 721 C C . LEU A 1 96 ? 4.651 0.050 4.622 1.00 98.75 96 LEU A C 1
ATOM 723 O O . LEU A 1 96 ? 3.924 0.216 5.596 1.00 98.75 96 LEU A O 1
ATOM 727 N N . ASP A 1 97 ? 5.676 -0.811 4.635 1.00 98.56 97 ASP A N 1
ATOM 728 C CA . ASP A 1 97 ? 6.071 -1.557 5.837 1.00 98.56 97 ASP A CA 1
ATOM 729 C C . ASP A 1 97 ? 6.463 -0.607 6.972 1.00 98.56 97 ASP A C 1
ATOM 731 O O . ASP A 1 97 ? 5.977 -0.783 8.086 1.00 98.56 97 ASP A O 1
ATOM 735 N N . ALA A 1 98 ? 7.267 0.419 6.677 1.00 97.69 98 ALA A N 1
ATOM 736 C CA . ALA A 1 98 ? 7.655 1.428 7.656 1.00 97.69 98 ALA A CA 1
ATOM 737 C C . ALA A 1 98 ? 6.444 2.233 8.150 1.00 97.69 98 ALA A C 1
ATOM 739 O O . ALA A 1 98 ? 6.200 2.308 9.350 1.00 97.69 98 ALA A O 1
ATOM 740 N N . LEU A 1 99 ? 5.649 2.787 7.228 1.00 98.31 99 LEU A N 1
ATOM 741 C CA . LEU A 1 99 ? 4.508 3.645 7.559 1.00 98.31 99 LEU A CA 1
ATOM 742 C C . LEU A 1 99 ? 3.429 2.904 8.354 1.00 98.31 99 LEU A C 1
ATOM 744 O O . LEU A 1 99 ? 2.934 3.423 9.346 1.00 98.31 99 LEU A O 1
ATOM 748 N N . LEU A 1 100 ? 3.067 1.680 7.965 1.00 98.25 100 LEU A N 1
ATOM 749 C CA . LEU A 1 100 ? 1.959 0.953 8.598 1.00 98.25 100 LEU A CA 1
ATOM 750 C C . LEU A 1 100 ? 2.312 0.333 9.955 1.00 98.25 100 LEU A C 1
ATOM 752 O O . LEU A 1 100 ? 1.410 -0.148 10.636 1.00 98.25 100 LEU A O 1
ATOM 756 N N . ARG A 1 101 ? 3.586 0.367 10.365 1.00 97.25 101 ARG A N 1
ATOM 757 C CA . ARG A 1 101 ? 4.007 0.082 11.749 1.00 97.25 101 ARG A CA 1
ATOM 758 C C . ARG A 1 101 ? 3.815 1.276 12.688 1.00 97.25 101 ARG A C 1
ATOM 760 O O . ARG A 1 101 ? 3.886 1.080 13.897 1.00 97.25 101 ARG A O 1
ATOM 767 N N . PHE A 1 102 ? 3.529 2.454 12.122 1.00 96.69 102 PHE A N 1
ATOM 768 C CA . PHE A 1 102 ? 3.399 3.747 12.794 1.00 96.69 102 PHE A CA 1
ATOM 769 C C . PHE A 1 102 ? 4.716 4.215 13.431 1.00 96.69 102 PHE A C 1
ATOM 771 O O . PHE A 1 102 ? 5.643 3.438 13.666 1.00 96.69 102 PHE A O 1
ATOM 778 N N . GLU A 1 103 ? 4.837 5.524 13.652 1.00 91.94 103 GLU A N 1
ATOM 779 C CA . GLU A 1 103 ? 5.988 6.092 14.348 1.00 91.94 103 GLU A CA 1
ATOM 780 C C . GLU A 1 103 ? 6.074 5.614 15.805 1.00 91.94 103 GLU A C 1
ATOM 782 O O . GLU A 1 103 ? 5.072 5.509 16.511 1.00 91.94 103 GLU A O 1
ATOM 787 N N . THR A 1 104 ? 7.296 5.382 16.286 1.00 85.69 104 THR A N 1
ATOM 788 C CA . THR A 1 104 ? 7.559 5.080 17.702 1.00 85.69 104 THR A CA 1
ATOM 789 C C . THR A 1 104 ? 7.717 6.335 18.561 1.00 85.69 104 THR A C 1
ATOM 791 O O . THR A 1 104 ? 7.692 6.244 19.786 1.00 85.69 104 THR A O 1
ATOM 794 N N . ASP A 1 105 ? 7.900 7.504 17.941 1.00 85.62 105 ASP A N 1
ATOM 795 C CA . ASP A 1 105 ? 8.120 8.786 18.612 1.00 85.62 105 ASP A CA 1
ATOM 796 C C . ASP A 1 105 ? 7.490 9.971 17.847 1.00 85.62 105 ASP A C 1
ATOM 798 O O . ASP A 1 105 ? 6.757 9.814 16.867 1.00 85.62 105 ASP A O 1
ATOM 802 N N . SER A 1 106 ? 7.738 11.199 18.305 1.00 83.12 106 SER A N 1
ATOM 803 C CA . SER A 1 106 ? 7.187 12.427 17.721 1.00 83.12 106 SER A CA 1
ATOM 804 C C . SER A 1 106 ? 7.934 12.953 16.480 1.00 83.12 106 SER A C 1
ATOM 806 O O . SER A 1 106 ? 7.516 13.966 15.920 1.00 83.12 106 SER A O 1
ATOM 808 N N . THR A 1 107 ? 8.975 12.271 15.989 1.00 89.31 107 THR A N 1
ATOM 809 C CA . THR A 1 107 ? 9.781 12.736 14.840 1.00 89.31 107 THR A CA 1
ATOM 810 C C . THR A 1 107 ? 9.160 12.394 13.482 1.00 89.31 107 THR A C 1
ATOM 812 O O . THR A 1 107 ? 9.323 13.134 12.513 1.00 89.31 107 THR A O 1
ATOM 815 N N . GLY A 1 108 ? 8.343 11.339 13.431 1.00 93.56 108 GLY A N 1
ATOM 816 C CA . GLY A 1 108 ? 7.682 10.868 12.214 1.00 93.56 108 GLY A CA 1
ATOM 817 C C . GLY A 1 108 ? 8.562 9.920 11.404 1.00 93.56 108 GLY A C 1
ATOM 818 O O . GLY A 1 108 ? 9.674 9.579 11.790 1.00 93.56 108 GLY A O 1
ATOM 819 N N . ILE A 1 109 ? 8.039 9.460 10.274 1.00 97.38 109 ILE A N 1
ATOM 820 C CA . ILE A 1 109 ? 8.671 8.440 9.439 1.00 97.38 109 ILE A CA 1
ATOM 821 C C . ILE A 1 109 ? 9.272 9.110 8.209 1.00 97.38 109 ILE A C 1
ATOM 823 O O . ILE A 1 109 ? 8.563 9.723 7.405 1.00 97.38 109 ILE A O 1
ATOM 827 N N . SER A 1 110 ? 10.584 8.961 8.062 1.00 97.25 110 SER A N 1
ATOM 828 C CA . SER A 1 110 ? 11.345 9.490 6.934 1.00 97.25 110 SER A CA 1
ATOM 829 C C . SER A 1 110 ? 12.043 8.367 6.177 1.00 97.25 110 SER A C 1
ATOM 831 O O . SER A 1 110 ? 12.611 7.457 6.777 1.00 97.25 110 SER A O 1
ATOM 833 N N . PHE A 1 111 ? 12.016 8.446 4.850 1.00 97.75 111 PHE A N 1
ATOM 834 C CA . PHE A 1 111 ? 12.811 7.608 3.956 1.00 97.75 111 PHE A CA 1
ATOM 835 C C . PHE A 1 111 ? 13.036 8.346 2.638 1.00 97.75 111 PHE A C 1
ATOM 837 O O . PHE A 1 111 ? 12.185 9.123 2.208 1.00 97.75 111 PHE A O 1
ATOM 844 N N . THR A 1 112 ? 14.158 8.061 1.987 1.00 98.31 112 THR A N 1
ATOM 845 C CA . THR A 1 112 ? 14.512 8.614 0.678 1.00 98.31 112 THR A CA 1
ATOM 846 C C . THR A 1 112 ? 14.942 7.464 -0.215 1.00 98.31 112 THR A C 1
ATOM 848 O O . THR A 1 112 ? 15.849 6.715 0.148 1.00 98.31 112 THR A O 1
ATOM 851 N N . GLY A 1 113 ? 14.283 7.326 -1.359 1.00 97.69 113 GLY A N 1
ATOM 852 C CA . GLY A 1 113 ? 14.636 6.384 -2.413 1.00 97.69 113 GLY A CA 1
ATOM 853 C C . GLY A 1 113 ? 14.629 7.058 -3.779 1.00 97.69 113 GLY A C 1
ATOM 854 O O . GLY A 1 113 ? 14.375 8.260 -3.890 1.00 97.69 113 GLY A O 1
ATOM 855 N N . ASP A 1 114 ? 14.890 6.276 -4.821 1.00 98.06 114 ASP A N 1
ATOM 856 C CA . ASP A 1 114 ? 14.893 6.764 -6.200 1.00 98.06 114 ASP A CA 1
ATOM 857 C C . ASP A 1 114 ? 13.468 7.067 -6.692 1.00 98.06 114 ASP A C 1
ATOM 859 O O . ASP A 1 114 ? 13.273 7.867 -7.610 1.00 98.06 114 ASP A O 1
ATOM 863 N N . TRP A 1 115 ? 12.458 6.433 -6.084 1.00 97.56 115 TRP A N 1
ATOM 864 C CA . TRP A 1 115 ? 11.063 6.514 -6.513 1.00 97.56 115 TRP A CA 1
ATOM 865 C C . TRP A 1 115 ? 10.143 7.197 -5.510 1.00 97.56 115 TRP A C 1
ATOM 867 O O . TRP A 1 115 ? 9.153 7.810 -5.921 1.00 97.56 115 TRP A O 1
ATOM 877 N N . PHE A 1 116 ? 10.418 7.066 -4.211 1.00 98.50 116 PHE A N 1
ATOM 878 C CA . PHE A 1 116 ? 9.563 7.616 -3.164 1.00 98.50 116 PHE A CA 1
ATOM 879 C C . PHE A 1 116 ? 10.361 8.259 -2.038 1.00 98.50 116 PHE A C 1
ATOM 881 O O . PHE A 1 116 ? 11.356 7.714 -1.563 1.00 98.50 116 PHE A O 1
ATOM 888 N N . THR A 1 117 ? 9.832 9.374 -1.539 1.00 98.56 117 THR A N 1
ATOM 889 C CA . THR A 1 117 ? 10.405 10.100 -0.408 1.00 98.56 117 THR A CA 1
ATOM 890 C C . THR A 1 117 ? 9.309 10.448 0.585 1.00 98.56 117 THR A C 1
ATOM 892 O O . THR A 1 117 ? 8.250 10.959 0.220 1.00 98.56 117 THR A O 1
ATOM 895 N N . ALA A 1 118 ? 9.572 10.199 1.861 1.00 98.25 118 ALA A N 1
ATOM 896 C CA . ALA A 1 118 ? 8.785 10.697 2.975 1.00 98.25 118 ALA A CA 1
ATOM 897 C C . ALA A 1 118 ? 9.683 11.550 3.868 1.00 98.25 118 ALA A C 1
ATOM 899 O O . ALA A 1 118 ? 10.796 11.147 4.200 1.00 98.25 118 ALA A O 1
ATOM 900 N N . VAL A 1 119 ? 9.182 12.717 4.268 1.00 97.75 119 VAL A N 1
ATOM 901 C CA . VAL A 1 119 ? 9.858 13.614 5.209 1.00 97.75 119 VAL A CA 1
ATOM 902 C C . VAL A 1 119 ? 8.926 13.825 6.388 1.00 97.75 119 VAL A C 1
ATOM 904 O O . VAL A 1 119 ? 7.875 14.446 6.239 1.00 97.75 119 VAL A O 1
ATOM 907 N N . ASN A 1 120 ? 9.303 13.275 7.540 1.00 96.75 120 ASN A N 1
ATOM 908 C CA . ASN A 1 120 ? 8.573 13.352 8.805 1.00 96.75 120 ASN A CA 1
ATOM 909 C C . ASN A 1 120 ? 7.082 13.005 8.643 1.00 96.75 120 ASN A C 1
ATOM 911 O O . ASN A 1 120 ? 6.205 13.676 9.190 1.00 96.75 120 ASN A O 1
ATOM 915 N N . ALA A 1 121 ? 6.774 11.971 7.851 1.00 97.19 121 ALA A N 1
ATOM 916 C CA . ALA A 1 121 ? 5.401 11.538 7.636 1.00 97.19 121 ALA A CA 1
ATOM 917 C C . ALA A 1 121 ? 4.812 11.006 8.950 1.00 97.19 121 ALA A C 1
ATOM 919 O O . ALA A 1 121 ? 5.428 10.189 9.626 1.00 97.19 121 ALA A O 1
ATOM 920 N N . ARG A 1 122 ? 3.618 11.480 9.309 1.00 95.62 122 ARG A N 1
ATOM 921 C CA . ARG A 1 122 ? 2.932 11.119 10.557 1.00 95.62 122 ARG A CA 1
ATOM 922 C C . ARG A 1 122 ? 1.746 10.206 10.286 1.00 95.62 122 ARG A C 1
ATOM 924 O O . ARG A 1 122 ? 0.921 10.523 9.416 1.00 95.62 122 ARG A O 1
ATOM 931 N N . MET A 1 123 ? 1.641 9.138 11.061 1.00 95.38 123 MET A N 1
ATOM 932 C CA . MET A 1 123 ? 0.460 8.296 11.192 1.00 95.38 123 MET A CA 1
ATOM 933 C C . MET A 1 123 ? -0.322 8.726 12.435 1.00 95.38 123 MET A C 1
ATOM 935 O O . MET A 1 123 ? 0.242 9.132 13.444 1.00 95.38 123 MET A O 1
ATOM 939 N N . VAL A 1 124 ? -1.650 8.708 12.354 1.00 84.38 124 VAL A N 1
ATOM 940 C CA . VAL A 1 124 ? -2.513 9.196 13.439 1.00 84.38 124 VAL A CA 1
ATOM 941 C C . VAL A 1 124 ? -3.124 8.006 14.163 1.00 84.38 124 VAL A C 1
ATOM 943 O O . VAL A 1 124 ? -3.691 7.131 13.517 1.00 84.38 124 VAL A O 1
ATOM 946 N N . GLY A 1 125 ? -3.050 8.005 15.495 1.00 86.69 125 GLY A N 1
ATOM 947 C CA . GLY A 1 125 ? -3.623 6.955 16.336 1.00 86.69 125 GLY A CA 1
ATOM 948 C C . GLY A 1 125 ? -2.672 5.778 16.540 1.00 86.69 125 GLY A C 1
ATOM 949 O O . GLY A 1 125 ? -1.465 5.967 16.668 1.00 86.69 125 GLY A O 1
ATOM 950 N N . ALA A 1 126 ? -3.229 4.571 16.589 1.00 91.12 126 ALA A N 1
ATOM 951 C CA . ALA A 1 126 ? -2.491 3.320 16.721 1.00 91.12 126 ALA A CA 1
ATOM 952 C C . ALA A 1 126 ? -2.897 2.357 15.594 1.00 91.12 126 ALA A C 1
ATOM 954 O O . ALA A 1 126 ? -4.034 2.426 15.120 1.00 91.12 126 ALA A O 1
ATOM 955 N N . PRO A 1 127 ? -2.004 1.455 15.158 1.00 94.56 127 PRO A N 1
ATOM 956 C CA . PRO A 1 127 ? -2.364 0.459 14.162 1.00 94.56 127 PRO A CA 1
ATOM 957 C C . PRO A 1 127 ? -3.409 -0.512 14.734 1.00 94.56 127 PRO A C 1
ATOM 959 O O . PRO A 1 127 ? -3.248 -1.027 15.840 1.00 94.56 127 PRO A O 1
ATOM 962 N N . ALA A 1 128 ? -4.456 -0.809 13.960 1.00 97.06 128 ALA A N 1
ATOM 963 C CA . ALA A 1 128 ? -5.487 -1.774 14.354 1.00 97.06 128 ALA A CA 1
ATOM 964 C C . ALA A 1 128 ? -4.975 -3.231 14.371 1.00 97.06 128 ALA A C 1
ATOM 966 O O . ALA A 1 128 ? -5.578 -4.102 14.998 1.00 97.06 128 ALA A O 1
ATOM 967 N N . GLN A 1 129 ? -3.853 -3.505 13.697 1.00 97.50 129 GLN A N 1
ATOM 968 C CA . GLN A 1 129 ? -3.204 -4.814 13.639 1.00 97.50 129 GLN A CA 1
ATOM 969 C C . GLN A 1 129 ? -1.711 -4.699 13.963 1.00 97.50 129 GLN A C 1
ATOM 971 O O . GLN A 1 129 ? -1.024 -3.822 13.4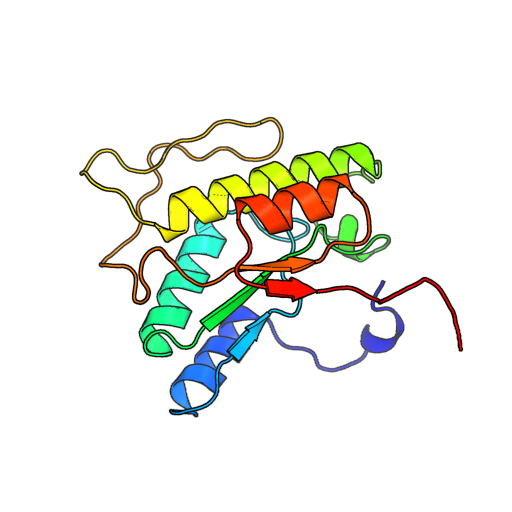44 1.00 97.50 129 GLN A O 1
ATOM 976 N N . THR A 1 130 ? -1.192 -5.646 14.749 1.00 95.75 130 THR A N 1
ATOM 977 C CA . THR A 1 130 ? 0.234 -5.746 15.104 1.00 95.75 130 THR A CA 1
ATOM 978 C C . THR A 1 130 ? 0.877 -6.928 14.367 1.00 95.75 130 THR A C 1
ATOM 980 O O . THR A 1 130 ? 0.329 -8.029 14.406 1.00 95.75 130 THR A O 1
ATOM 983 N N . PRO A 1 131 ? 2.047 -6.760 13.718 1.00 95.69 131 PRO A N 1
ATOM 984 C CA . PRO A 1 131 ? 2.872 -5.548 13.689 1.00 95.69 131 PRO A CA 1
ATOM 985 C C . PRO A 1 131 ? 2.378 -4.448 12.736 1.00 95.69 131 PRO A C 1
ATOM 987 O O . PRO A 1 131 ? 2.866 -3.329 12.828 1.00 95.69 131 PRO A O 1
ATOM 990 N N . ARG A 1 132 ? 1.488 -4.782 11.797 1.00 97.12 132 ARG A N 1
ATOM 991 C CA . ARG A 1 132 ? 0.810 -3.885 10.844 1.00 97.12 132 ARG A CA 1
ATOM 992 C C . ARG A 1 132 ? -0.243 -4.684 10.061 1.00 97.12 132 ARG A C 1
ATOM 994 O O . ARG A 1 132 ? -0.306 -5.906 10.211 1.00 97.12 132 ARG A O 1
ATOM 1001 N N . VAL A 1 133 ? -0.979 -4.032 9.153 1.00 97.88 133 VAL A N 1
ATOM 1002 C CA . VAL A 1 133 ? -1.837 -4.705 8.154 1.00 97.88 133 VAL A CA 1
ATOM 1003 C C . VAL A 1 133 ? -1.048 -5.820 7.426 1.00 97.88 133 VAL A C 1
ATOM 1005 O O . VAL A 1 133 ? 0.050 -5.544 6.917 1.00 97.88 133 VAL A O 1
ATOM 1008 N N . PRO A 1 134 ? -1.572 -7.062 7.339 1.00 98.44 134 PRO A N 1
ATOM 1009 C CA . PRO A 1 134 ? -0.907 -8.165 6.651 1.00 98.44 134 PRO A CA 1
ATOM 1010 C C . PRO A 1 134 ? -0.747 -7.906 5.154 1.00 98.44 134 PRO A C 1
ATOM 1012 O O . PRO A 1 134 ? -1.703 -7.544 4.465 1.00 98.44 134 PRO A O 1
ATOM 1015 N N . PHE A 1 135 ? 0.459 -8.131 4.632 1.00 98.75 135 PHE A N 1
ATOM 1016 C CA . PHE A 1 135 ? 0.753 -7.972 3.209 1.00 98.75 135 PHE A CA 1
ATOM 1017 C C . PHE A 1 135 ? 0.577 -9.296 2.476 1.00 98.75 135 PHE A C 1
ATOM 1019 O O . PHE A 1 135 ? 1.195 -10.299 2.834 1.00 98.75 135 PHE A O 1
ATOM 1026 N N . ILE A 1 136 ? -0.218 -9.285 1.409 1.00 98.31 136 ILE A N 1
ATOM 1027 C CA . ILE A 1 136 ? -0.347 -10.402 0.473 1.00 98.31 136 ILE A CA 1
ATOM 1028 C C . ILE A 1 136 ? 0.321 -9.979 -0.842 1.00 98.31 136 ILE A C 1
ATOM 1030 O O . ILE A 1 136 ? -0.257 -9.266 -1.660 1.00 98.31 136 ILE A O 1
ATOM 1034 N N . LEU A 1 137 ? 1.590 -10.332 -1.029 1.00 98.38 137 LEU A N 1
ATOM 1035 C CA . LEU A 1 137 ? 2.390 -9.751 -2.111 1.00 98.38 137 LEU A CA 1
ATOM 1036 C C . LEU A 1 137 ? 2.258 -10.554 -3.406 1.00 98.38 137 LEU A C 1
ATOM 1038 O O . LEU A 1 137 ? 2.388 -11.776 -3.398 1.00 98.38 137 LEU A O 1
ATOM 1042 N N . ALA A 1 138 ? 2.026 -9.866 -4.524 1.00 96.81 138 ALA A N 1
ATOM 1043 C CA . ALA A 1 138 ? 2.009 -10.473 -5.847 1.00 96.81 138 ALA A CA 1
ATOM 1044 C C . ALA A 1 138 ? 3.422 -10.617 -6.412 1.00 96.81 138 ALA A C 1
ATOM 1046 O O . ALA A 1 138 ? 4.153 -9.633 -6.550 1.00 96.81 138 ALA A O 1
ATOM 1047 N N . ALA A 1 139 ? 3.790 -11.843 -6.776 1.00 94.81 139 ALA A N 1
ATOM 1048 C CA . ALA A 1 139 ? 5.087 -12.154 -7.359 1.00 94.81 139 ALA A CA 1
ATOM 1049 C C . ALA A 1 139 ? 5.024 -13.426 -8.211 1.00 94.81 139 ALA A C 1
ATOM 1051 O O . ALA A 1 139 ? 4.361 -14.383 -7.840 1.00 94.81 139 ALA A O 1
ATOM 1052 N N . ASN A 1 140 ? 5.778 -13.457 -9.309 1.00 90.81 140 ASN A N 1
ATOM 1053 C CA . ASN A 1 140 ? 5.996 -14.679 -10.097 1.00 90.81 140 ASN A CA 1
ATOM 1054 C C . ASN A 1 140 ? 7.491 -15.017 -10.248 1.00 90.81 140 ASN A C 1
ATOM 1056 O O . ASN A 1 140 ? 7.851 -16.175 -10.404 1.00 90.81 140 ASN A O 1
ATOM 1060 N N . GLY A 1 141 ? 8.375 -14.013 -10.185 1.00 90.44 141 GLY A N 1
ATOM 1061 C CA . GLY A 1 141 ? 9.820 -14.197 -10.328 1.00 90.44 141 GLY A CA 1
ATOM 1062 C C . GLY A 1 141 ? 10.574 -14.222 -8.992 1.00 90.44 141 GLY A C 1
ATOM 1063 O O . GLY A 1 141 ? 10.079 -13.691 -7.992 1.00 90.44 141 GLY A O 1
ATOM 1064 N N . PRO A 1 142 ? 11.819 -14.733 -8.979 1.00 93.38 142 PRO A N 1
ATOM 1065 C CA . PRO A 1 142 ? 12.608 -14.939 -7.761 1.00 93.38 142 PRO A CA 1
ATOM 1066 C C . PRO A 1 142 ? 12.834 -13.654 -6.956 1.00 93.38 142 PRO A C 1
ATOM 1068 O O . PRO A 1 142 ? 12.751 -13.668 -5.733 1.00 93.38 142 PRO A O 1
ATOM 1071 N N . LYS A 1 143 ? 13.041 -12.511 -7.625 1.00 92.50 143 LYS A N 1
ATOM 1072 C CA . LYS A 1 143 ? 13.199 -11.223 -6.930 1.00 92.50 143 LYS A CA 1
ATOM 1073 C C . LYS A 1 143 ? 11.928 -10.801 -6.183 1.00 92.50 143 LYS A C 1
ATOM 1075 O O . LYS A 1 143 ? 11.999 -10.306 -5.065 1.00 92.50 143 LYS A O 1
ATOM 1080 N N . GLY A 1 144 ? 10.758 -11.023 -6.788 1.00 94.12 144 GLY A N 1
ATOM 1081 C CA . GLY A 1 144 ? 9.471 -10.772 -6.139 1.00 94.12 144 GLY A CA 1
ATOM 1082 C C . GLY A 1 144 ? 9.220 -11.736 -4.979 1.00 94.12 144 GLY A C 1
ATOM 1083 O O . GLY A 1 144 ? 8.778 -11.304 -3.921 1.00 94.12 144 GLY A O 1
ATOM 1084 N N . LEU A 1 145 ? 9.579 -13.014 -5.138 1.00 96.25 145 LEU A N 1
ATOM 1085 C CA . LEU A 1 145 ? 9.516 -14.003 -4.056 1.00 96.25 145 LEU A CA 1
ATOM 1086 C C . LEU A 1 145 ? 10.433 -13.636 -2.879 1.00 96.25 145 LEU A C 1
ATOM 1088 O O . LEU A 1 145 ? 10.063 -13.860 -1.732 1.00 96.25 145 LEU A O 1
ATOM 1092 N N . GLY A 1 146 ? 11.575 -12.993 -3.136 1.00 97.44 146 GLY A N 1
ATOM 1093 C CA . GLY A 1 146 ? 12.415 -12.416 -2.083 1.00 97.44 146 GLY A CA 1
ATOM 1094 C C . GLY A 1 146 ? 11.686 -11.355 -1.247 1.00 97.44 146 GLY A C 1
ATOM 1095 O O . GLY A 1 146 ? 11.806 -11.345 -0.023 1.00 97.44 146 GLY A O 1
ATOM 1096 N N . LEU A 1 147 ? 10.871 -10.500 -1.879 1.00 97.06 147 LEU A N 1
ATOM 1097 C CA . LEU A 1 147 ? 10.023 -9.543 -1.154 1.00 97.06 147 LEU A CA 1
ATOM 1098 C C . LEU A 1 147 ? 8.909 -10.237 -0.372 1.00 97.06 147 LEU A C 1
ATOM 1100 O O . LEU A 1 147 ? 8.654 -9.853 0.768 1.00 97.06 147 LEU A O 1
ATOM 1104 N N . VAL A 1 148 ? 8.272 -11.258 -0.957 1.00 98.06 148 VAL A N 1
ATOM 1105 C CA . VAL A 1 148 ? 7.269 -12.087 -0.267 1.00 98.06 148 VAL A CA 1
ATOM 1106 C C . VAL A 1 148 ? 7.873 -12.678 1.005 1.00 98.06 148 VAL A C 1
ATOM 1108 O O . VAL A 1 148 ? 7.305 -12.498 2.075 1.00 98.06 148 VAL A O 1
ATOM 1111 N N . ALA A 1 149 ? 9.048 -13.304 0.912 1.00 98.12 149 ALA A N 1
ATOM 1112 C CA . ALA A 1 149 ? 9.721 -13.907 2.059 1.00 98.12 149 ALA A CA 1
ATOM 1113 C C . ALA A 1 149 ? 10.094 -12.879 3.142 1.00 98.12 149 ALA A C 1
ATOM 1115 O O . ALA A 1 149 ? 10.048 -13.192 4.328 1.00 98.12 149 ALA A O 1
ATOM 1116 N N . ARG A 1 150 ? 10.452 -11.650 2.749 1.00 98.12 150 ARG A N 1
ATOM 1117 C CA . ARG A 1 150 ? 10.863 -10.595 3.686 1.00 98.12 150 ARG A CA 1
ATOM 1118 C C . ARG A 1 150 ? 9.690 -9.881 4.364 1.00 98.12 150 ARG A C 1
ATOM 1120 O O . ARG A 1 150 ? 9.806 -9.514 5.529 1.00 98.12 150 ARG A O 1
ATOM 1127 N N . PHE A 1 151 ? 8.599 -9.630 3.642 1.00 98.31 151 PHE A N 1
ATOM 1128 C CA . PHE A 1 151 ? 7.535 -8.720 4.090 1.00 98.31 151 PHE A CA 1
ATOM 1129 C C . PHE A 1 151 ? 6.134 -9.335 4.119 1.00 98.31 151 PHE A C 1
ATOM 1131 O O . PHE A 1 151 ? 5.247 -8.777 4.774 1.00 98.31 151 PHE A O 1
ATOM 1138 N N . GLY A 1 152 ? 5.914 -10.423 3.384 1.00 97.19 152 GLY A N 1
ATOM 1139 C CA . GLY A 1 152 ? 4.601 -11.001 3.136 1.00 97.19 152 GLY A CA 1
ATOM 1140 C C . GLY A 1 152 ? 4.112 -11.918 4.254 1.00 97.19 152 GLY A C 1
ATOM 1141 O O . GLY A 1 152 ? 4.869 -12.670 4.858 1.00 97.19 152 GLY A O 1
ATOM 1142 N N . GLN A 1 153 ? 2.805 -11.872 4.491 1.00 97.69 153 GLN A N 1
ATOM 1143 C CA . GLN A 1 153 ? 2.040 -12.864 5.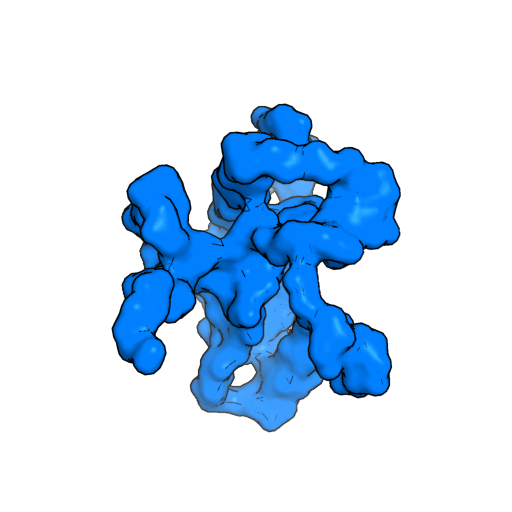254 1.00 97.69 153 GLN A CA 1
ATOM 1144 C C . GLN A 1 153 ? 1.264 -13.801 4.313 1.00 97.69 153 GLN A C 1
ATOM 1146 O O . GLN A 1 153 ? 0.682 -14.790 4.748 1.00 97.69 153 GLN A O 1
ATOM 1151 N N . GLY A 1 154 ? 1.267 -13.499 3.015 1.00 96.69 154 GLY A N 1
ATOM 1152 C CA . GLY A 1 154 ? 0.773 -14.369 1.962 1.00 96.69 154 GLY A CA 1
ATOM 1153 C C . GLY A 1 154 ? 1.331 -13.966 0.603 1.00 96.69 154 GLY A C 1
ATOM 1154 O O . GLY A 1 154 ? 2.004 -12.940 0.452 1.00 96.69 154 GLY A O 1
ATOM 1155 N N . TRP A 1 155 ? 1.036 -14.797 -0.388 1.00 96.56 155 TRP A N 1
ATOM 1156 C CA . TRP A 1 155 ? 1.563 -14.693 -1.739 1.00 96.56 155 TRP A CA 1
ATOM 1157 C C . TRP A 1 155 ? 0.421 -14.778 -2.750 1.00 96.56 155 TRP A C 1
ATOM 1159 O O . TRP A 1 155 ? -0.427 -15.663 -2.662 1.00 96.56 155 TRP A O 1
ATOM 1169 N N . VAL A 1 156 ? 0.408 -13.852 -3.708 1.00 94.38 156 VAL A N 1
ATOM 1170 C CA . VAL A 1 156 ? -0.452 -13.910 -4.891 1.00 94.38 156 VAL A CA 1
ATOM 1171 C C . VAL A 1 156 ? 0.396 -14.282 -6.100 1.00 94.38 156 VAL A C 1
ATOM 1173 O O . VAL A 1 156 ? 1.405 -13.637 -6.388 1.00 94.38 156 VAL A O 1
ATOM 1176 N N . THR A 1 157 ? -0.038 -15.286 -6.847 1.00 91.69 157 THR A N 1
ATOM 1177 C CA . THR A 1 157 ? 0.596 -15.692 -8.100 1.00 91.69 157 THR A CA 1
ATOM 1178 C C . THR A 1 157 ? -0.463 -15.984 -9.145 1.00 91.69 157 THR A C 1
ATOM 1180 O O . THR A 1 157 ? -1.591 -16.348 -8.819 1.00 91.69 157 THR A O 1
ATOM 1183 N N . THR A 1 158 ? -0.090 -15.831 -10.410 1.00 85.81 158 THR A N 1
ATOM 1184 C CA . THR A 1 158 ? -0.884 -16.332 -11.537 1.00 85.81 158 THR A CA 1
ATOM 1185 C C . THR A 1 158 ? -0.730 -17.843 -11.726 1.00 85.81 158 THR A C 1
ATOM 1187 O O . THR A 1 158 ? -1.342 -18.397 -12.631 1.00 85.81 158 THR A O 1
ATOM 1190 N N . GLY A 1 159 ? 0.077 -18.506 -10.890 1.00 78.75 159 GLY A N 1
ATOM 1191 C CA . GLY A 1 159 ? 0.480 -19.891 -11.090 1.00 78.75 159 GLY A CA 1
ATOM 1192 C C . GLY A 1 159 ? 1.556 -20.011 -12.176 1.00 78.75 159 GLY A C 1
ATOM 1193 O O . GLY A 1 159 ? 2.070 -18.991 -12.652 1.00 78.75 159 GLY A O 1
ATOM 1194 N N . PRO A 1 160 ? 1.926 -21.246 -12.558 1.00 71.75 160 PRO A N 1
ATOM 1195 C CA . PRO A 1 160 ? 2.772 -21.461 -13.724 1.00 71.75 160 PRO A CA 1
ATOM 1196 C C . PRO A 1 160 ? 2.117 -20.829 -14.958 1.00 71.75 160 PRO A C 1
ATOM 1198 O O . PRO A 1 160 ? 0.898 -20.895 -15.120 1.00 71.75 160 PRO A O 1
ATOM 1201 N N . GLU A 1 161 ? 2.917 -20.204 -15.823 1.00 55.81 161 GLU A N 1
ATOM 1202 C CA . GLU A 1 161 ? 2.438 -19.750 -17.129 1.00 55.81 161 GLU A CA 1
ATOM 1203 C C . GLU A 1 161 ? 1.940 -20.974 -17.916 1.00 55.81 161 GLU A C 1
ATOM 1205 O O . GLU A 1 161 ? 2.741 -21.769 -18.391 1.00 55.81 161 GLU A O 1
ATOM 1210 N N . GLY A 1 162 ? 0.618 -21.151 -17.998 1.00 43.28 162 GLY A N 1
ATOM 1211 C CA . GLY A 1 162 ? -0.048 -22.087 -18.906 1.00 43.28 162 GLY A CA 1
ATOM 1212 C C . GLY A 1 162 ? 0.279 -23.575 -18.718 1.00 43.28 162 GLY A C 1
ATOM 1213 O O . GLY A 1 162 ? 1.046 -24.150 -19.481 1.00 43.28 162 GLY A O 1
ATOM 1214 N N . VAL A 1 163 ? -0.435 -24.237 -17.804 1.00 35.62 163 VAL A N 1
ATOM 1215 C CA . VAL A 1 163 ? -1.010 -25.558 -18.116 1.00 35.62 163 VAL A CA 1
ATOM 1216 C C . VAL A 1 163 ? -2.525 -25.378 -18.077 1.00 35.62 163 VAL A C 1
ATOM 1218 O O . VAL A 1 163 ? -3.173 -25.623 -17.063 1.00 35.62 163 VAL A O 1
ATOM 1221 N N . THR A 1 164 ? -3.058 -24.838 -19.168 1.00 38.97 164 THR A N 1
ATOM 1222 C CA . THR A 1 164 ? -4.478 -24.890 -19.539 1.00 38.97 164 THR A CA 1
ATOM 1223 C C . THR A 1 164 ? -4.553 -25.370 -20.968 1.00 38.97 164 THR A C 1
ATOM 1225 O O . THR A 1 164 ? -3.820 -24.764 -21.785 1.00 38.97 164 THR A O 1
#

Organism: NCBI:txid78257

Radius of gyration: 16.05 Å; chains: 1; bounding box: 36×39×40 Å

pLDDT: mean 92.08, std 11.23, range [35.62, 98.75]

Foldseek 3Di:
DVPVCPPPDDDDPLVVLLVVLQVDQDAADEPPADEPLVDALQVVLQSQQVSCVSNLNRYAHEYELDDDDPSNCVVPDDHDDPVVSLQLSLVSLVSSLQPQQFDPDQQADFDDDPNHTDGRRHHPDGRSDPSGRAYAYEDDDPSSVVVCVVRHPHYDYPPPDDPD

Sequence (164 aa):
SWRSLADQPWGATIPTLAAAAAATSRIRLGTFVASPNFRHPVPFAKELATVDDIAGGRLLLGVGSGGTGFDAFVLGQPEYTPRQRHERFTEFVTGLDALLRFETDSTGISFTGDWFTAVNARMVGAPAQTPRVPFILAANGPKGLGLVARFGQGWVTTGPEGVT